Protein AF-A0AA39S2K9-F1 (afdb_monomer_lite)

Sequence (172 aa):
MADHLSSLCQSLFDDKPSSSLHLFHLLRSHDSIKLGLHHFYSLLKTSLRPIGDDDSSLLGFQSWTDQQIQSLLSIGYAIASASRSLTAEQAEPIIIAVVQQLLEFALCYLEKSKFHSDDFTMQNNILQLLEIVLVDGTDRVFEQLELCSVNSLVELLPVVSSDCGVICWMIV

Secondary structure (DSSP, 8-state):
-HHHHHHHHHHHHSSS---HHHHHHHHHH-HHHHHHHHHHHHHHHHHTSB-SSSS---BGGGGS-HHHHHHHHHHHHHHHHHHTT--TTTS-HHHHHHHHHHHHHHHHHHHH----SS--HHHHHHHHHHHHHHS-S---------PPPHHHHHHHS---------------

Organism: Acer saccharum (NCBI:txid4024)

Foldseek 3Di:
DLVLLLVLLCQLPPPDPLALVSVLVCVVPPVSNVVNLVVLLVLLVQQQDADDPDPPRDGNVNPADPLQVVLNLLSLQSLLQSNQPADPVSDDPSSVSSLVSLLVSLVCCVVPPDPPDPDCPSNVSSVVSVCSSPDHDDPDPDPRDPDDPSVSSSVRHDDDPPPVPPPDDDDD

pLDDT: mean 73.43, std 16.62, range [35.41, 92.5]

Radius of gyration: 16.18 Å; chains: 1; bounding box: 45×41×41 Å

Structure (mmCIF, N/CA/C/O backbone):
data_AF-A0AA39S2K9-F1
#
_entry.id   AF-A0AA39S2K9-F1
#
loop_
_atom_site.group_PDB
_atom_site.id
_atom_site.type_symbol
_atom_site.label_atom_id
_atom_site.label_alt_id
_atom_site.label_comp_id
_atom_site.label_asym_id
_atom_site.label_entity_id
_atom_site.label_seq_id
_atom_site.pdbx_PDB_ins_code
_atom_site.Cartn_x
_atom_site.Cartn_y
_atom_site.Cartn_z
_atom_site.occupancy
_atom_site.B_iso_or_equiv
_atom_site.auth_seq_id
_atom_site.auth_comp_id
_atom_site.auth_asym_id
_atom_site.auth_atom_id
_atom_site.pdbx_PDB_model_num
ATOM 1 N N . MET A 1 1 ? -9.435 -15.170 -3.910 1.00 49.38 1 MET A N 1
ATOM 2 C CA . MET A 1 1 ? -8.212 -14.350 -3.674 1.00 49.38 1 MET A CA 1
ATOM 3 C C . MET A 1 1 ? -8.403 -12.941 -4.222 1.00 49.38 1 MET A C 1
ATOM 5 O O . MET A 1 1 ? -8.273 -12.005 -3.449 1.00 49.38 1 MET A O 1
ATOM 9 N N . ALA A 1 2 ? -8.786 -12.784 -5.496 1.00 58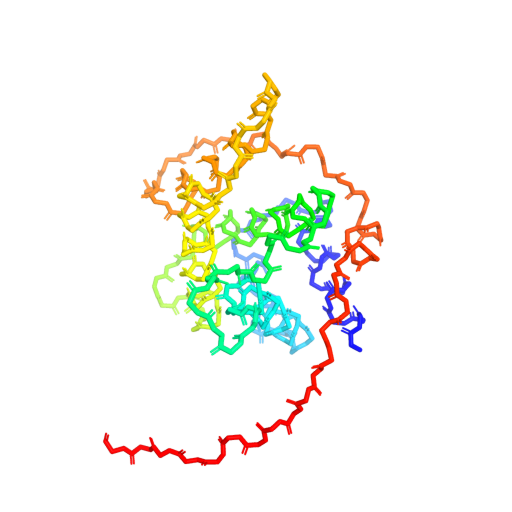.69 2 ALA A N 1
ATOM 10 C CA . ALA A 1 2 ? -9.171 -11.484 -6.062 1.00 58.69 2 ALA A CA 1
ATOM 11 C C . ALA A 1 2 ? -10.437 -10.892 -5.401 1.00 58.69 2 ALA A C 1
ATOM 13 O O . ALA A 1 2 ? -10.503 -9.691 -5.165 1.00 58.69 2 ALA A O 1
ATOM 14 N N . ASP A 1 3 ? -11.382 -11.743 -4.986 1.00 69.75 3 ASP A N 1
ATOM 15 C CA . ASP A 1 3 ? -12.706 -11.321 -4.493 1.00 69.75 3 ASP A CA 1
ATOM 16 C C . ASP A 1 3 ? -12.658 -10.452 -3.221 1.00 69.75 3 ASP A C 1
ATOM 18 O O . ASP A 1 3 ? -13.455 -9.531 -3.055 1.00 69.75 3 ASP A O 1
ATOM 22 N N . HIS A 1 4 ? -11.701 -10.702 -2.318 1.00 79.31 4 HIS A N 1
ATOM 23 C CA . HIS A 1 4 ? -11.547 -9.920 -1.083 1.00 79.31 4 HIS A CA 1
ATOM 24 C C . HIS A 1 4 ? -10.929 -8.544 -1.339 1.00 79.31 4 HIS A C 1
ATOM 26 O O . HIS A 1 4 ? -11.290 -7.569 -0.682 1.00 79.31 4 HIS A O 1
ATOM 32 N N . LEU A 1 5 ? -10.026 -8.453 -2.316 1.00 78.75 5 LEU A N 1
ATOM 33 C CA . LEU A 1 5 ? -9.411 -7.193 -2.713 1.00 78.75 5 LEU A CA 1
ATOM 34 C C . LEU A 1 5 ? -10.398 -6.328 -3.503 1.00 78.75 5 LEU A C 1
ATOM 36 O O . LEU A 1 5 ? -10.482 -5.128 -3.255 1.00 78.75 5 LEU A O 1
ATOM 40 N N . SER A 1 6 ? -11.220 -6.944 -4.358 1.00 79.69 6 SER A N 1
ATOM 41 C CA . SER A 1 6 ? -12.370 -6.291 -4.992 1.00 79.69 6 SER A CA 1
ATOM 42 C C . SER A 1 6 ? -13.369 -5.776 -3.962 1.00 79.69 6 SER A C 1
ATOM 44 O O . SER A 1 6 ? -13.794 -4.630 -4.058 1.00 79.69 6 SER A O 1
ATOM 46 N N . SER A 1 7 ? -13.691 -6.570 -2.933 1.00 79.44 7 SER A N 1
ATOM 47 C CA . SER A 1 7 ? -14.567 -6.127 -1.840 1.00 79.44 7 SER A CA 1
ATOM 48 C C . SER A 1 7 ? -13.985 -4.936 -1.072 1.00 79.44 7 SER A C 1
ATOM 50 O O . SER A 1 7 ? -14.737 -4.028 -0.719 1.00 79.44 7 SER A O 1
ATOM 52 N N . LEU A 1 8 ? -12.670 -4.922 -0.821 1.00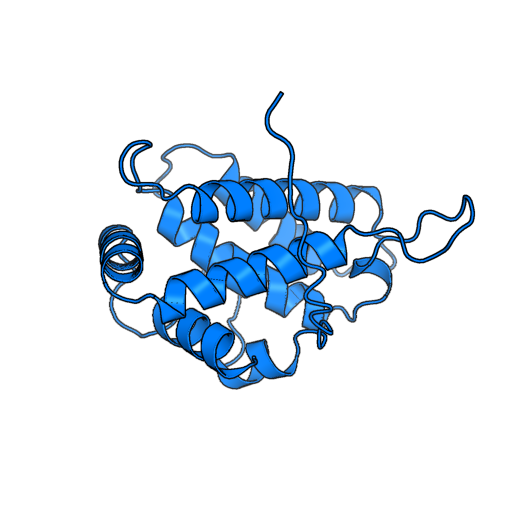 80.75 8 LEU A N 1
ATOM 53 C CA . LEU A 1 8 ? -11.990 -3.784 -0.202 1.00 80.75 8 LEU A CA 1
ATOM 54 C C . LEU A 1 8 ? -12.080 -2.545 -1.099 1.00 80.75 8 LEU A C 1
ATOM 56 O O . LEU A 1 8 ? -12.518 -1.496 -0.634 1.00 80.75 8 LEU A O 1
ATOM 60 N N . CYS A 1 9 ? -11.722 -2.663 -2.378 1.00 79.12 9 CYS A N 1
ATOM 61 C CA . CYS A 1 9 ? -11.741 -1.535 -3.306 1.00 79.12 9 CYS A CA 1
ATOM 62 C C . CYS A 1 9 ? -13.159 -0.976 -3.478 1.00 79.12 9 CYS A C 1
ATOM 64 O O . CYS A 1 9 ? -13.345 0.229 -3.348 1.00 79.12 9 CYS A O 1
ATOM 66 N N . GLN A 1 10 ? -14.172 -1.830 -3.655 1.00 80.31 10 GLN A N 1
ATOM 67 C CA . GLN A 1 10 ? -15.566 -1.382 -3.728 1.00 80.31 10 GLN A CA 1
ATOM 68 C C . GLN A 1 10 ? -15.954 -0.579 -2.485 1.00 80.31 10 GLN A C 1
ATOM 70 O O . GLN A 1 10 ? -16.576 0.467 -2.592 1.00 80.31 10 GLN A O 1
ATOM 75 N N . SER A 1 11 ? -15.532 -1.027 -1.303 1.00 77.00 11 SER A N 1
ATOM 76 C CA . SER A 1 11 ? -15.861 -0.328 -0.065 1.00 77.00 11 SER A CA 1
ATOM 77 C C . SER A 1 11 ? -15.124 0.997 0.151 1.00 77.00 11 SER A C 1
ATOM 79 O O . SER A 1 11 ? -15.629 1.866 0.860 1.00 77.00 11 SER A O 1
ATOM 81 N N . LEU A 1 12 ? -13.930 1.137 -0.431 1.00 75.19 12 LEU A N 1
ATOM 82 C CA . LEU A 1 12 ? -13.113 2.349 -0.361 1.00 75.19 12 LEU A CA 1
ATOM 83 C C . LEU A 1 12 ? -13.585 3.410 -1.361 1.00 75.19 12 LEU A C 1
ATOM 85 O O . LEU A 1 12 ? -13.459 4.599 -1.079 1.00 75.19 12 LEU A O 1
ATOM 89 N N . PHE A 1 13 ? -14.110 2.973 -2.509 1.00 74.88 13 PHE A N 1
ATOM 90 C CA . PHE A 1 13 ? -14.460 3.831 -3.642 1.00 74.88 13 PHE A CA 1
ATOM 91 C C . PHE A 1 13 ? -15.969 3.971 -3.890 1.00 74.88 13 PHE A C 1
ATOM 93 O O . PHE A 1 13 ? -16.352 4.692 -4.805 1.00 74.88 13 PHE A O 1
ATOM 100 N N . ASP A 1 14 ? -16.829 3.317 -3.104 1.00 71.19 14 ASP A N 1
ATOM 101 C CA . ASP A 1 14 ? -18.279 3.534 -3.167 1.00 71.19 14 ASP A CA 1
ATOM 102 C C . ASP A 1 14 ? -18.623 4.998 -2.829 1.00 71.19 14 ASP A C 1
ATOM 104 O O . ASP A 1 14 ? -18.151 5.529 -1.823 1.00 71.19 14 ASP A O 1
ATOM 108 N N . ASP A 1 15 ? -19.504 5.617 -3.628 1.00 52.88 15 ASP A N 1
ATOM 109 C CA . ASP A 1 15 ? -19.908 7.046 -3.644 1.00 52.88 15 ASP A CA 1
ATOM 110 C C . ASP A 1 15 ? -20.508 7.610 -2.333 1.00 52.88 15 ASP A C 1
ATOM 112 O O . ASP A 1 15 ? -21.023 8.733 -2.280 1.00 52.88 15 ASP A O 1
ATOM 116 N N . LYS A 1 16 ? -20.488 6.850 -1.238 1.00 56.22 16 LYS A N 1
ATOM 117 C CA . LYS A 1 16 ? -20.913 7.342 0.072 1.00 56.22 16 LYS A CA 1
ATOM 118 C C . LYS A 1 16 ? -19.739 8.110 0.680 1.00 56.22 16 LYS A C 1
ATOM 120 O O . LYS A 1 16 ? -18.651 7.544 0.731 1.00 56.22 16 LYS A O 1
ATOM 125 N N . PRO A 1 17 ? -19.923 9.361 1.157 1.00 48.94 17 PRO A N 1
ATOM 126 C CA . PRO A 1 17 ? -18.816 10.201 1.607 1.00 48.94 17 PRO A CA 1
ATOM 127 C C . PRO A 1 17 ? -17.951 9.408 2.579 1.00 48.94 17 PRO A C 1
ATOM 129 O O . PRO A 1 17 ? -18.444 8.974 3.626 1.00 48.94 17 PRO A O 1
ATOM 132 N N . SER A 1 18 ? -16.702 9.173 2.170 1.00 50.84 18 SER A N 1
ATOM 133 C CA . SER A 1 18 ? -15.700 8.339 2.830 1.00 50.84 18 SER A CA 1
ATOM 134 C C . SER A 1 18 ? -15.312 8.964 4.168 1.00 50.84 18 SER A C 1
ATOM 136 O O . SER A 1 18 ? -14.236 9.523 4.349 1.00 50.84 18 SER A O 1
ATOM 138 N N . SER A 1 19 ? -16.235 8.936 5.122 1.00 56.22 19 SER A N 1
ATOM 139 C CA . SER A 1 19 ? -15.972 9.318 6.495 1.00 56.22 19 SER A CA 1
ATOM 140 C C . SER A 1 19 ? -15.097 8.227 7.101 1.00 56.22 19 SER A C 1
ATOM 142 O O . SER A 1 19 ? -15.381 7.043 6.942 1.00 56.22 19 SER A O 1
ATOM 144 N N . SER A 1 20 ? -14.045 8.602 7.816 1.00 57.97 20 SER A N 1
ATOM 145 C CA . SER A 1 20 ? -13.187 7.690 8.590 1.00 57.97 20 SER A CA 1
ATOM 146 C C . SER A 1 20 ? -13.973 6.756 9.522 1.00 57.97 20 SER A C 1
ATOM 148 O O . SER A 1 20 ? -13.595 5.600 9.720 1.00 57.97 20 SER A O 1
ATOM 150 N N . LEU A 1 21 ? -15.139 7.203 10.004 1.00 60.53 21 LEU A N 1
ATOM 151 C CA . LEU A 1 21 ? -16.106 6.373 10.730 1.00 60.53 21 LEU A CA 1
ATOM 152 C C . LEU A 1 21 ? -16.606 5.174 9.910 1.00 60.53 21 LEU A C 1
ATOM 154 O O . LEU A 1 21 ? -16.846 4.106 10.470 1.00 60.53 21 LEU A O 1
ATOM 158 N N . HIS A 1 22 ? -16.742 5.317 8.591 1.00 68.00 22 HIS A N 1
ATOM 159 C CA . HIS A 1 22 ? -17.167 4.247 7.692 1.00 68.00 22 HIS A CA 1
ATOM 160 C C . HIS A 1 22 ? -16.132 3.123 7.636 1.00 68.00 22 HIS A C 1
ATOM 162 O O . HIS A 1 22 ? -16.508 1.967 7.797 1.00 68.00 22 HIS A O 1
ATOM 168 N N . LEU A 1 23 ? -14.838 3.447 7.504 1.00 69.25 23 LEU A N 1
ATOM 169 C CA . LEU A 1 23 ? -13.761 2.449 7.502 1.00 69.25 23 LEU A CA 1
ATOM 170 C C . LEU A 1 23 ? -13.670 1.723 8.854 1.00 69.25 23 LEU A C 1
ATOM 172 O O . LEU A 1 23 ? -13.591 0.496 8.887 1.00 69.25 23 LEU A O 1
ATOM 176 N N . PHE A 1 24 ? -13.770 2.451 9.970 1.00 70.44 24 PHE A N 1
ATOM 177 C CA . PHE A 1 24 ? -13.809 1.853 11.309 1.00 70.44 24 PHE A CA 1
ATOM 178 C C . PHE A 1 24 ? -14.978 0.873 11.490 1.00 70.44 24 PHE A C 1
ATOM 180 O O . PHE A 1 24 ? -14.796 -0.252 11.964 1.00 70.44 24 PHE A O 1
ATOM 187 N N . HIS A 1 25 ? -16.186 1.280 11.091 1.00 71.19 25 HIS A N 1
ATOM 188 C CA . HIS A 1 25 ? -17.362 0.415 11.155 1.00 71.19 25 HIS A CA 1
ATOM 189 C C . HIS A 1 25 ? -17.251 -0.779 10.208 1.00 71.19 25 HIS A C 1
ATOM 191 O O . HIS A 1 25 ? -17.659 -1.883 10.580 1.00 71.19 25 HIS A O 1
ATOM 197 N N . LEU A 1 26 ? -16.675 -0.583 9.020 1.00 72.75 26 LEU A N 1
ATOM 198 C CA . LEU A 1 26 ? -16.454 -1.656 8.062 1.00 72.75 26 LEU A CA 1
ATOM 199 C C . LEU A 1 26 ? -15.539 -2.726 8.632 1.00 72.75 26 LEU A C 1
ATOM 201 O O . LEU A 1 26 ? -15.885 -3.903 8.566 1.00 72.75 26 LEU A O 1
ATOM 205 N N . LEU A 1 27 ? -14.421 -2.314 9.228 1.00 71.75 27 LEU A N 1
ATOM 206 C CA . LEU A 1 27 ? -13.454 -3.237 9.798 1.00 71.75 27 LEU A CA 1
ATOM 207 C C . LEU A 1 27 ? -14.055 -4.019 10.956 1.00 71.75 27 LEU A C 1
ATOM 209 O O . LEU A 1 27 ? -13.941 -5.236 10.978 1.00 71.75 27 LEU A O 1
ATOM 213 N N . ARG A 1 28 ? -14.820 -3.383 11.846 1.00 71.75 28 ARG A N 1
ATOM 214 C CA . ARG A 1 28 ? -15.493 -4.126 12.925 1.00 71.75 28 ARG A CA 1
ATOM 215 C C . ARG A 1 28 ? -16.574 -5.096 12.445 1.00 71.75 28 ARG A C 1
ATOM 217 O O . ARG A 1 28 ? -16.888 -6.021 13.186 1.00 71.75 28 ARG A O 1
ATOM 224 N N . SER A 1 29 ? -17.159 -4.875 11.267 1.00 75.44 29 SER A N 1
ATOM 225 C CA . SER A 1 29 ? -18.377 -5.583 10.839 1.00 75.44 29 SER A CA 1
ATOM 226 C C . SER A 1 29 ? -18.165 -6.577 9.695 1.00 75.44 29 SER A C 1
ATOM 228 O O . SER A 1 29 ? -19.005 -7.453 9.509 1.00 75.44 29 SER A O 1
ATOM 230 N N . HIS A 1 30 ? -17.081 -6.458 8.921 1.00 77.12 30 HIS A N 1
ATOM 231 C CA . HIS A 1 30 ? -16.874 -7.242 7.701 1.00 77.12 30 HIS A CA 1
ATOM 232 C C . HIS A 1 30 ? -15.481 -7.883 7.668 1.00 77.12 30 HIS A C 1
ATOM 234 O O . HIS A 1 30 ? -14.487 -7.249 7.307 1.00 77.12 30 HIS A O 1
ATOM 240 N N . ASP A 1 31 ? -15.420 -9.184 7.953 1.00 80.44 31 ASP A N 1
ATOM 241 C CA . ASP A 1 31 ? -14.175 -9.963 7.897 1.00 80.44 31 ASP A CA 1
ATOM 242 C C . ASP A 1 31 ? -13.547 -9.978 6.493 1.00 80.44 31 ASP A C 1
ATOM 244 O O . ASP A 1 31 ? -12.325 -10.020 6.354 1.00 80.44 31 ASP A O 1
ATOM 248 N N . SER A 1 32 ? -14.359 -9.865 5.434 1.00 80.94 32 SER A N 1
ATOM 249 C CA . SER A 1 32 ? -13.883 -9.784 4.045 1.00 80.94 32 SER A CA 1
ATOM 250 C C . SER A 1 32 ? -12.991 -8.569 3.789 1.00 80.94 32 SER A C 1
ATOM 252 O O . SER A 1 32 ? -12.042 -8.657 3.012 1.00 80.94 32 SER A O 1
ATOM 254 N N . ILE A 1 33 ? -13.262 -7.453 4.465 1.00 82.62 33 ILE A N 1
ATOM 255 C CA . ILE A 1 33 ? -12.508 -6.203 4.341 1.00 82.62 33 ILE A CA 1
ATOM 256 C C . ILE A 1 33 ? -11.174 -6.331 5.069 1.00 82.62 33 ILE A C 1
ATOM 258 O O . ILE A 1 33 ? -10.143 -5.931 4.529 1.00 82.62 33 ILE A O 1
ATOM 262 N N . LYS A 1 34 ? -11.165 -6.968 6.249 1.00 85.69 34 LYS A N 1
ATOM 263 C CA . LYS A 1 34 ? -9.916 -7.306 6.949 1.00 85.69 34 LYS A CA 1
ATOM 264 C C . LYS A 1 34 ? -9.039 -8.215 6.100 1.00 85.69 34 LYS A C 1
ATOM 266 O O . LYS A 1 34 ? -7.849 -7.952 5.955 1.00 85.69 34 LYS A O 1
ATOM 271 N N . LEU A 1 35 ? -9.623 -9.252 5.500 1.00 86.25 35 LEU A N 1
ATOM 272 C CA . LEU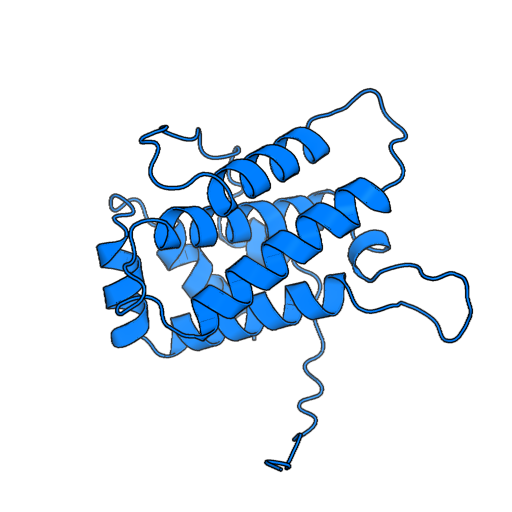 A 1 35 ? -8.910 -10.141 4.580 1.00 86.25 35 LEU A CA 1
ATOM 273 C C . LEU A 1 35 ? -8.374 -9.375 3.364 1.00 86.25 35 LEU A C 1
ATOM 275 O O . LEU A 1 35 ? -7.223 -9.576 2.981 1.00 86.25 35 LEU A O 1
ATOM 279 N N . GLY A 1 36 ? -9.154 -8.445 2.807 1.00 87.12 36 GLY A N 1
ATOM 280 C CA . GLY A 1 36 ? -8.698 -7.532 1.757 1.00 87.12 36 GLY A CA 1
ATOM 281 C C . GLY A 1 36 ? -7.483 -6.700 2.182 1.00 87.12 36 GLY A C 1
ATOM 282 O O . GLY A 1 36 ? -6.503 -6.635 1.440 1.00 87.12 36 GLY A O 1
ATOM 283 N N . LEU A 1 37 ? -7.492 -6.131 3.394 1.00 88.19 37 LEU A N 1
ATOM 284 C CA . LEU A 1 37 ? -6.343 -5.400 3.944 1.00 88.19 37 LEU A CA 1
ATOM 285 C C . LEU A 1 37 ? -5.124 -6.303 4.159 1.00 88.19 37 LEU A C 1
ATOM 287 O O . LEU A 1 37 ? -4.009 -5.894 3.856 1.00 88.19 37 LEU A O 1
ATOM 291 N N . HIS A 1 38 ? -5.309 -7.537 4.634 1.00 90.19 38 HIS A N 1
ATOM 292 C CA . HIS A 1 38 ? -4.217 -8.507 4.769 1.00 90.19 38 HIS A CA 1
ATOM 293 C C . HIS A 1 38 ? -3.607 -8.895 3.416 1.00 90.19 38 HIS A C 1
ATOM 295 O O . HIS A 1 38 ? -2.385 -9.050 3.308 1.00 90.19 38 HIS A O 1
ATOM 301 N N . HIS A 1 39 ? -4.431 -9.020 2.376 1.00 89.00 39 HIS A N 1
ATOM 302 C CA . HIS A 1 39 ? -3.952 -9.240 1.014 1.00 89.00 39 HIS A CA 1
ATOM 303 C C . HIS A 1 39 ? -3.177 -8.031 0.492 1.00 89.00 39 HIS A C 1
ATOM 305 O O . HIS A 1 39 ? -2.072 -8.199 -0.022 1.00 89.00 39 HIS A O 1
ATOM 311 N N . PHE A 1 40 ? -3.703 -6.822 0.686 1.00 91.31 40 PHE A N 1
ATOM 312 C CA . PHE A 1 40 ? -3.019 -5.590 0.300 1.00 91.31 40 PHE A CA 1
ATOM 313 C C . PHE A 1 40 ? -1.683 -5.411 1.037 1.00 91.31 40 PHE A C 1
ATOM 315 O O . PHE A 1 40 ? -0.658 -5.143 0.415 1.00 91.31 40 PHE A O 1
ATOM 322 N N . TYR A 1 41 ? -1.661 -5.664 2.347 1.00 92.00 41 TYR A N 1
ATOM 323 C CA . TYR A 1 41 ? -0.442 -5.673 3.154 1.00 92.00 41 TYR A CA 1
ATOM 324 C C . TYR A 1 41 ? 0.592 -6.666 2.609 1.00 92.00 41 TYR A C 1
ATOM 326 O O . TYR A 1 41 ? 1.764 -6.336 2.451 1.00 92.00 41 TYR A O 1
ATOM 334 N N . SER A 1 42 ? 0.157 -7.880 2.264 1.00 91.19 42 SER A N 1
ATOM 335 C CA . SER A 1 42 ? 1.041 -8.902 1.690 1.00 91.19 42 SER A CA 1
ATOM 336 C C . SER A 1 42 ? 1.602 -8.477 0.330 1.00 91.19 42 SER A C 1
ATOM 338 O O . SER A 1 42 ? 2.761 -8.758 0.030 1.00 91.19 42 SER A O 1
ATOM 340 N N . LEU A 1 43 ? 0.812 -7.766 -0.477 1.00 90.75 43 LEU A N 1
ATOM 341 C CA . LEU A 1 43 ? 1.244 -7.218 -1.761 1.00 90.75 43 LEU A CA 1
ATOM 342 C C . LEU A 1 43 ? 2.307 -6.122 -1.580 1.00 90.75 43 LEU A C 1
ATOM 344 O O . LEU A 1 43 ? 3.312 -6.141 -2.289 1.00 90.75 43 LEU A O 1
ATOM 348 N N . LEU A 1 44 ? 2.152 -5.248 -0.581 1.00 91.38 44 LEU A N 1
ATOM 349 C CA . LEU A 1 44 ? 3.180 -4.273 -0.194 1.00 91.38 44 LEU A CA 1
ATOM 350 C C . LEU A 1 44 ? 4.467 -4.938 0.315 1.00 91.38 44 LEU A C 1
ATOM 352 O O . LEU A 1 44 ? 5.566 -4.513 -0.022 1.00 91.38 44 LEU A O 1
ATOM 356 N N . LYS A 1 45 ? 4.369 -6.023 1.089 1.00 91.94 45 LYS A N 1
ATOM 357 C CA . LYS A 1 45 ? 5.570 -6.766 1.505 1.00 91.94 45 LYS A CA 1
ATOM 358 C C . LYS A 1 45 ? 6.290 -7.398 0.321 1.00 91.94 45 LYS A C 1
ATOM 360 O O . LYS A 1 45 ? 7.515 -7.383 0.265 1.00 91.94 45 LYS A O 1
ATOM 365 N N . THR A 1 46 ? 5.538 -7.960 -0.621 1.00 89.44 46 THR A N 1
ATOM 366 C CA . THR A 1 46 ? 6.107 -8.536 -1.844 1.00 89.44 46 THR A CA 1
ATOM 367 C C . THR A 1 46 ? 6.767 -7.464 -2.705 1.00 89.44 46 THR A C 1
ATOM 369 O O . THR A 1 46 ? 7.818 -7.729 -3.281 1.00 89.44 46 THR A O 1
ATOM 372 N N . SER A 1 47 ? 6.209 -6.252 -2.757 1.00 88.25 47 SER A N 1
ATOM 373 C CA . SER A 1 47 ? 6.791 -5.145 -3.521 1.00 88.25 47 SER A CA 1
ATOM 374 C C . SER A 1 47 ? 8.160 -4.711 -2.976 1.00 88.25 47 SER A C 1
ATOM 376 O O . SER A 1 47 ? 9.018 -4.293 -3.749 1.00 88.25 47 SER A O 1
ATOM 378 N N . LEU A 1 48 ? 8.412 -4.886 -1.678 1.00 88.75 48 LEU A N 1
ATOM 379 C CA . LEU A 1 48 ? 9.696 -4.586 -1.033 1.00 88.75 48 LEU A CA 1
ATOM 380 C C . LEU A 1 48 ? 10.600 -5.802 -0.829 1.00 88.75 48 LEU A C 1
ATOM 382 O O . LEU A 1 48 ? 11.703 -5.678 -0.300 1.00 88.75 48 LEU A O 1
ATOM 386 N N . ARG A 1 49 ? 10.171 -6.992 -1.248 1.00 88.69 49 ARG A N 1
ATOM 387 C CA . ARG A 1 49 ? 11.014 -8.180 -1.151 1.00 88.69 49 ARG A CA 1
ATOM 388 C C . ARG A 1 49 ? 12.107 -8.126 -2.228 1.00 88.69 49 ARG A C 1
ATOM 390 O O . ARG A 1 49 ? 11.777 -7.858 -3.383 1.00 88.69 49 ARG A O 1
ATOM 397 N N . PRO A 1 50 ? 13.376 -8.416 -1.899 1.00 83.94 50 PRO A N 1
ATOM 398 C CA . PRO A 1 50 ? 14.424 -8.552 -2.904 1.00 83.94 50 PRO A CA 1
ATOM 399 C C . PRO A 1 50 ? 14.102 -9.669 -3.908 1.00 83.94 50 PRO A C 1
ATOM 401 O O . PRO A 1 50 ? 13.653 -10.752 -3.520 1.00 83.94 50 PRO A O 1
ATOM 404 N N . ILE A 1 51 ? 14.338 -9.405 -5.191 1.00 76.00 51 ILE A N 1
ATOM 405 C CA . ILE A 1 51 ? 14.261 -10.374 -6.284 1.00 76.00 51 ILE A CA 1
ATOM 406 C C . ILE A 1 51 ? 15.694 -10.801 -6.623 1.00 76.00 51 ILE A C 1
ATOM 408 O O . ILE A 1 51 ? 16.405 -10.094 -7.333 1.00 76.00 51 ILE A O 1
ATOM 412 N N . GLY A 1 52 ? 16.102 -11.971 -6.132 1.00 68.25 52 GLY A N 1
ATOM 413 C CA . GLY A 1 52 ? 17.416 -12.562 -6.400 1.00 68.25 52 GLY A CA 1
ATOM 414 C C . GLY A 1 52 ? 18.167 -12.951 -5.127 1.00 68.25 52 GLY A C 1
ATOM 415 O O . GLY A 1 52 ? 17.837 -12.485 -4.041 1.00 68.25 52 GLY A O 1
ATOM 416 N N . ASP A 1 53 ? 19.155 -13.831 -5.286 1.00 63.69 53 ASP A N 1
ATOM 417 C CA . ASP A 1 53 ? 20.013 -14.354 -4.206 1.00 63.69 53 ASP A CA 1
ATOM 418 C C . ASP A 1 53 ? 21.341 -13.574 -4.077 1.00 63.69 53 ASP A C 1
ATOM 420 O O . ASP A 1 53 ? 22.164 -13.888 -3.224 1.00 63.69 53 ASP A O 1
ATOM 424 N N . ASP A 1 54 ? 21.563 -12.574 -4.939 1.00 57.28 54 ASP A N 1
ATOM 425 C CA . ASP A 1 54 ? 22.845 -11.880 -5.102 1.00 57.28 54 ASP A CA 1
ATOM 426 C C . ASP A 1 54 ? 22.697 -10.352 -4.961 1.00 57.28 54 ASP A C 1
ATOM 428 O O . ASP A 1 54 ? 21.610 -9.802 -5.161 1.00 57.28 54 ASP A O 1
ATOM 432 N N . ASP A 1 55 ? 23.802 -9.668 -4.644 1.00 55.41 55 ASP A N 1
ATOM 433 C CA . ASP A 1 55 ? 23.925 -8.261 -4.187 1.00 55.41 55 ASP A CA 1
ATOM 434 C C . ASP A 1 55 ? 23.284 -7.176 -5.093 1.00 55.41 55 ASP A C 1
ATOM 436 O O . ASP A 1 55 ? 23.207 -5.994 -4.730 1.00 55.41 55 ASP A O 1
ATOM 440 N N . SER A 1 56 ? 22.769 -7.540 -6.272 1.00 60.78 56 SER A N 1
ATOM 441 C CA . SER A 1 56 ? 21.900 -6.674 -7.072 1.00 60.78 56 SER A CA 1
ATOM 442 C C . SER A 1 56 ? 20.489 -6.650 -6.473 1.00 60.78 56 SER A C 1
ATOM 444 O O . SER A 1 56 ? 19.576 -7.309 -6.965 1.00 60.78 56 SER A O 1
ATOM 446 N N . SER A 1 57 ? 20.342 -5.878 -5.396 1.00 71.25 57 SER A N 1
ATOM 447 C CA . SER A 1 57 ? 19.134 -5.647 -4.584 1.00 71.25 57 SER A CA 1
ATOM 448 C C . SER A 1 57 ? 17.963 -4.995 -5.343 1.00 71.25 57 SER A C 1
ATOM 450 O O . SER A 1 57 ? 17.467 -3.931 -4.969 1.00 71.25 57 SER A O 1
ATOM 452 N N . LEU A 1 58 ? 17.507 -5.624 -6.428 1.00 78.94 58 LEU A N 1
ATOM 453 C CA . LEU A 1 58 ? 16.267 -5.249 -7.092 1.00 78.94 58 LEU A CA 1
ATOM 454 C C . LEU A 1 58 ? 15.095 -5.608 -6.183 1.00 78.94 58 LEU A C 1
ATOM 456 O O . LEU A 1 58 ? 14.939 -6.757 -5.777 1.00 78.94 58 LEU A O 1
ATOM 460 N N . LEU A 1 59 ? 14.273 -4.623 -5.854 1.00 86.69 59 LEU A N 1
ATOM 461 C CA . LEU A 1 59 ? 13.065 -4.812 -5.062 1.00 86.69 59 LEU A CA 1
ATOM 462 C C . LEU A 1 59 ? 11.914 -5.275 -5.955 1.00 86.69 59 LEU A C 1
ATOM 464 O O . LEU A 1 59 ? 11.865 -4.948 -7.143 1.00 86.69 59 LEU A O 1
ATOM 468 N N . GLY A 1 60 ? 10.963 -5.997 -5.363 1.00 86.50 60 GLY A N 1
ATOM 469 C CA . GLY A 1 60 ? 9.752 -6.510 -6.004 1.00 86.50 60 GLY A CA 1
ATOM 470 C C . GLY A 1 60 ? 9.118 -5.536 -6.993 1.00 86.50 60 GLY A C 1
ATOM 471 O O . GLY A 1 60 ? 8.893 -5.868 -8.157 1.00 86.50 60 GLY A O 1
ATOM 472 N N . PHE A 1 61 ? 8.903 -4.303 -6.546 1.00 87.50 61 PHE A N 1
ATOM 473 C CA . PHE A 1 61 ? 8.236 -3.257 -7.313 1.00 87.50 61 PHE A CA 1
ATOM 474 C C . PHE A 1 61 ? 9.008 -2.803 -8.549 1.00 87.50 61 PHE A C 1
ATOM 476 O O . PHE A 1 61 ? 8.399 -2.308 -9.488 1.00 87.50 61 PHE A O 1
ATOM 483 N N . GLN A 1 62 ? 10.330 -2.980 -8.589 1.00 87.50 62 GLN A N 1
ATOM 484 C CA . GLN A 1 62 ? 11.133 -2.604 -9.755 1.00 87.50 62 GLN A CA 1
ATOM 485 C C . GLN A 1 62 ? 10.895 -3.545 -10.945 1.00 87.50 62 GLN A C 1
ATOM 487 O O . GLN A 1 62 ? 11.298 -3.230 -12.061 1.00 87.50 62 GLN A O 1
ATOM 492 N N . SER A 1 63 ? 10.238 -4.688 -10.715 1.00 86.31 63 SER A N 1
ATOM 493 C CA . SER A 1 63 ? 9.758 -5.584 -11.773 1.00 86.31 63 SER A CA 1
ATOM 494 C C . SER A 1 63 ? 8.326 -5.282 -12.233 1.00 86.31 63 SER A C 1
ATOM 496 O O . SER A 1 63 ? 7.837 -5.930 -13.157 1.00 86.31 63 SER A O 1
ATOM 498 N N . TRP A 1 64 ? 7.634 -4.340 -11.584 1.00 88.44 64 TRP A N 1
ATOM 499 C CA . TRP A 1 64 ? 6.235 -4.023 -11.868 1.00 88.44 64 TRP A CA 1
ATOM 500 C C . TRP A 1 64 ? 6.124 -2.931 -12.928 1.00 88.44 64 TRP A C 1
ATOM 502 O O . TRP A 1 64 ? 7.023 -2.107 -13.085 1.00 88.44 64 TRP A O 1
ATOM 512 N N . THR A 1 65 ? 5.003 -2.909 -13.649 1.00 86.75 65 THR A N 1
ATOM 513 C CA . THR A 1 65 ? 4.712 -1.805 -14.576 1.00 86.75 65 THR A CA 1
ATOM 514 C C . THR A 1 65 ? 4.175 -0.592 -13.820 1.00 86.75 65 THR A C 1
ATOM 516 O O . THR A 1 65 ? 3.543 -0.747 -12.769 1.00 86.75 65 THR A O 1
ATOM 519 N N . ASP A 1 66 ? 4.363 0.608 -14.374 1.00 85.38 66 ASP A N 1
ATOM 520 C CA . ASP A 1 66 ? 3.897 1.865 -13.768 1.00 85.38 66 ASP A CA 1
ATOM 521 C C . ASP A 1 66 ? 2.409 1.814 -13.405 1.00 85.38 66 ASP A C 1
ATOM 523 O O . ASP A 1 66 ? 2.011 2.265 -12.337 1.00 85.38 66 ASP A O 1
ATOM 527 N N . GLN A 1 67 ? 1.595 1.161 -14.235 1.00 84.69 67 GLN A N 1
ATOM 528 C CA . GLN A 1 67 ? 0.164 0.986 -14.009 1.00 84.69 67 GLN A CA 1
ATOM 529 C C . GLN A 1 67 ? -0.154 0.094 -12.791 1.00 84.69 67 GLN A C 1
ATOM 531 O O . GLN A 1 67 ? -1.128 0.344 -12.074 1.00 84.69 67 GLN A O 1
ATOM 536 N N . GLN A 1 68 ? 0.667 -0.924 -12.506 1.00 87.62 68 GLN A N 1
ATOM 537 C CA . GLN A 1 68 ? 0.505 -1.752 -11.300 1.00 87.62 68 GLN A CA 1
ATOM 538 C C . GLN A 1 68 ? 0.873 -0.960 -10.050 1.00 87.62 68 GLN A C 1
ATOM 540 O O . GLN A 1 68 ? 0.187 -1.046 -9.031 1.00 87.62 68 GLN A O 1
ATOM 545 N N . ILE A 1 69 ? 1.941 -0.165 -10.137 1.00 88.44 69 ILE A N 1
ATOM 546 C CA . ILE A 1 69 ? 2.376 0.676 -9.026 1.00 88.44 69 ILE A CA 1
ATOM 547 C C . ILE A 1 69 ? 1.354 1.793 -8.790 1.00 88.44 69 ILE A C 1
ATOM 549 O O . ILE A 1 69 ? 0.989 2.052 -7.649 1.00 88.44 69 ILE A O 1
ATOM 553 N N . GLN A 1 70 ? 0.812 2.397 -9.845 1.00 86.25 70 GLN A N 1
ATOM 554 C CA . GLN A 1 70 ? -0.245 3.399 -9.738 1.00 86.25 70 GLN A CA 1
ATOM 555 C C . GLN A 1 70 ? -1.493 2.803 -9.081 1.00 86.25 70 GLN A C 1
ATOM 557 O O . GLN A 1 70 ? -2.053 3.416 -8.178 1.00 86.25 70 GLN A O 1
ATOM 562 N N . SER A 1 71 ? -1.875 1.576 -9.447 1.00 85.88 71 SER A N 1
ATOM 563 C CA . SER A 1 71 ? -3.012 0.885 -8.826 1.00 85.88 71 SER A CA 1
ATOM 564 C C . SER A 1 71 ? -2.787 0.624 -7.333 1.00 85.88 71 SER A C 1
ATOM 566 O O . SER A 1 71 ? -3.676 0.864 -6.512 1.00 85.88 71 SER A O 1
ATOM 568 N N . LEU A 1 72 ? -1.576 0.189 -6.964 1.00 89.75 72 LEU A N 1
ATOM 569 C CA . LEU A 1 72 ? -1.160 0.047 -5.568 1.00 89.75 72 LEU A CA 1
ATOM 570 C C . LEU A 1 72 ? -1.274 1.386 -4.818 1.00 89.75 72 LEU A C 1
ATOM 572 O O . LEU A 1 72 ? -1.827 1.423 -3.717 1.00 89.75 72 LEU A O 1
ATOM 576 N N . LEU A 1 73 ? -0.778 2.475 -5.412 1.00 88.69 73 LEU A N 1
ATOM 577 C CA . LEU A 1 73 ? -0.812 3.810 -4.813 1.00 88.69 73 LEU A CA 1
ATOM 578 C C . LEU A 1 73 ? -2.240 4.334 -4.653 1.00 88.69 73 LEU A C 1
ATOM 580 O O . LEU A 1 73 ? -2.546 4.886 -3.602 1.00 88.69 73 LEU A O 1
ATOM 584 N N . SER A 1 74 ? -3.133 4.118 -5.622 1.00 85.38 74 SER A N 1
ATOM 585 C CA . SER A 1 74 ? -4.543 4.524 -5.523 1.00 85.38 74 SER A CA 1
ATOM 586 C C . SER A 1 74 ? -5.254 3.859 -4.342 1.00 85.38 74 SER A C 1
ATOM 588 O O . SER A 1 74 ? -5.957 4.524 -3.579 1.00 85.38 74 SER A O 1
ATOM 590 N N . ILE A 1 75 ? -5.040 2.555 -4.144 1.00 86.88 75 ILE A N 1
ATOM 591 C CA . ILE A 1 75 ? -5.603 1.828 -2.996 1.00 86.88 75 ILE A CA 1
ATOM 592 C C . ILE A 1 75 ? -4.950 2.308 -1.695 1.00 86.88 75 ILE A C 1
ATOM 594 O O . ILE A 1 75 ? -5.644 2.577 -0.713 1.00 86.88 75 ILE A O 1
ATOM 598 N N . GLY A 1 76 ? -3.623 2.464 -1.693 1.00 88.75 76 GLY A N 1
ATOM 599 C CA . GLY A 1 76 ? -2.870 2.939 -0.535 1.00 88.75 76 GLY A CA 1
ATOM 600 C C . GLY A 1 76 ? -3.305 4.328 -0.079 1.00 88.75 76 GLY A C 1
ATOM 601 O O . GLY A 1 76 ? -3.508 4.550 1.112 1.00 88.75 76 GLY A O 1
ATOM 602 N N . TYR A 1 77 ? -3.539 5.229 -1.027 1.00 85.56 77 TYR A N 1
ATOM 603 C CA . TYR A 1 77 ? -4.064 6.565 -0.794 1.00 85.56 77 TYR A CA 1
ATOM 604 C C . TYR A 1 77 ? -5.448 6.523 -0.143 1.00 85.56 77 TYR A C 1
ATOM 606 O O . TYR A 1 77 ? -5.676 7.197 0.861 1.00 85.56 77 TYR A O 1
ATOM 614 N N . ALA A 1 78 ? -6.368 5.712 -0.674 1.00 84.25 78 ALA A N 1
ATOM 615 C CA . ALA A 1 78 ? -7.716 5.599 -0.125 1.00 84.25 78 ALA A CA 1
ATOM 616 C C . ALA A 1 78 ? -7.694 5.076 1.321 1.00 84.25 78 ALA A C 1
ATOM 618 O O . ALA A 1 78 ? -8.366 5.634 2.191 1.00 84.25 78 ALA A O 1
ATOM 619 N N . ILE A 1 79 ? -6.864 4.065 1.600 1.00 85.69 79 ILE A N 1
ATOM 620 C CA . ILE A 1 79 ? -6.680 3.520 2.952 1.00 85.69 79 ILE A CA 1
ATOM 621 C C . ILE A 1 79 ? -6.050 4.564 3.879 1.00 85.69 79 ILE A C 1
ATOM 623 O O . ILE A 1 79 ? -6.588 4.816 4.956 1.00 85.69 79 ILE A O 1
ATOM 627 N N . ALA A 1 80 ? -4.943 5.191 3.469 1.00 86.19 80 ALA A N 1
ATOM 628 C CA . ALA A 1 80 ? -4.241 6.191 4.269 1.00 86.19 80 ALA A CA 1
ATOM 629 C C . ALA A 1 80 ? -5.162 7.378 4.593 1.00 86.19 80 ALA A C 1
ATOM 631 O O . ALA A 1 80 ? -5.292 7.769 5.754 1.00 86.19 80 ALA A O 1
ATOM 632 N N . SER A 1 81 ? -5.890 7.874 3.591 1.00 80.81 81 SER A N 1
ATOM 633 C CA . SER A 1 81 ? -6.859 8.958 3.743 1.00 80.81 81 SER A CA 1
ATOM 634 C C . SER A 1 81 ? -7.987 8.596 4.711 1.00 80.81 81 SER A C 1
ATOM 636 O O . SER A 1 81 ? -8.248 9.339 5.658 1.00 80.81 81 SER A O 1
ATOM 638 N N . ALA A 1 82 ? -8.601 7.421 4.545 1.00 79.81 82 ALA A N 1
ATOM 639 C CA . ALA A 1 82 ? -9.672 6.958 5.424 1.00 79.81 82 ALA A CA 1
ATOM 640 C C . ALA A 1 82 ? -9.187 6.665 6.856 1.00 79.81 82 ALA A C 1
ATOM 642 O O . ALA A 1 82 ? -9.944 6.841 7.813 1.00 79.81 82 ALA A O 1
ATOM 643 N N . SER A 1 83 ? -7.928 6.249 7.019 1.00 81.81 83 SER A N 1
ATOM 644 C CA . SER A 1 83 ? -7.330 5.981 8.331 1.00 81.81 83 SER A CA 1
ATOM 645 C C . SER A 1 83 ? -6.960 7.244 9.111 1.00 81.81 83 SER A C 1
ATOM 647 O O . SER A 1 83 ? -6.867 7.193 10.334 1.00 81.81 83 SER A O 1
ATOM 649 N N . ARG A 1 84 ? -6.796 8.388 8.433 1.00 76.44 84 ARG A N 1
ATOM 650 C CA . ARG A 1 84 ? -6.234 9.615 9.020 1.00 76.44 84 ARG A CA 1
ATOM 651 C C . ARG A 1 84 ? -7.050 10.191 10.175 1.00 76.44 84 ARG A C 1
ATOM 653 O O . ARG A 1 84 ? -6.486 10.805 11.068 1.00 76.44 84 ARG A O 1
ATOM 660 N N . SER A 1 85 ? -8.374 10.028 10.162 1.00 73.19 85 SER A N 1
ATOM 661 C CA . SER A 1 85 ? -9.234 10.497 11.264 1.00 73.19 85 SER A CA 1
ATOM 662 C C . SER A 1 85 ? -9.605 9.403 12.269 1.00 73.19 85 SER A C 1
ATOM 664 O O . SER A 1 85 ? -10.483 9.618 13.104 1.00 73.19 85 SER A O 1
ATOM 666 N N . LEU A 1 86 ? -8.935 8.246 12.223 1.00 75.31 86 LEU A N 1
ATOM 667 C CA . LEU A 1 86 ? -9.037 7.244 13.280 1.00 75.31 86 LEU A CA 1
ATOM 668 C C . LEU A 1 86 ? -8.186 7.660 14.476 1.00 75.31 86 LEU A C 1
ATOM 670 O O . LEU A 1 86 ? -7.032 8.059 14.329 1.00 75.31 86 LEU A O 1
ATOM 674 N N . THR A 1 87 ? -8.727 7.506 15.680 1.00 75.31 87 THR A N 1
ATOM 675 C CA . THR A 1 87 ? -7.906 7.601 16.892 1.00 75.31 87 THR A CA 1
ATOM 676 C C . THR A 1 87 ? -7.030 6.355 17.047 1.00 75.31 87 THR A C 1
ATOM 678 O O . THR A 1 87 ? -7.333 5.294 16.499 1.00 75.31 87 THR A O 1
ATOM 681 N N . ALA A 1 88 ? -5.967 6.439 17.854 1.00 69.06 88 ALA A N 1
ATOM 682 C CA . ALA A 1 88 ? -5.103 5.289 18.154 1.00 69.06 88 ALA A CA 1
ATOM 683 C C . ALA A 1 88 ? -5.873 4.089 18.749 1.00 69.06 88 ALA A C 1
ATOM 685 O O . ALA A 1 88 ? -5.484 2.942 18.562 1.00 69.06 88 ALA A O 1
ATOM 686 N N . GLU A 1 89 ? -6.989 4.349 19.434 1.00 70.12 89 GLU A N 1
ATOM 687 C CA . GLU A 1 89 ? -7.880 3.332 20.011 1.00 70.12 89 GLU A CA 1
ATOM 688 C C . GLU A 1 89 ? -8.823 2.705 18.969 1.00 70.12 89 GLU A C 1
ATOM 690 O O . GLU A 1 89 ? -9.347 1.607 19.169 1.00 70.12 89 GLU A O 1
ATOM 695 N N . GLN A 1 90 ? -9.068 3.413 17.863 1.00 68.62 90 GLN A N 1
ATOM 696 C CA . GLN A 1 90 ? -9.928 2.979 16.764 1.00 68.62 90 GLN A CA 1
ATOM 697 C C . GLN A 1 90 ? -9.147 2.300 15.636 1.00 68.62 90 GLN A C 1
ATOM 699 O O . GLN A 1 90 ? -9.718 1.492 14.901 1.00 68.62 90 GLN A O 1
ATOM 704 N N . ALA A 1 91 ? -7.862 2.620 15.488 1.00 74.00 91 ALA A N 1
ATOM 705 C CA . ALA A 1 91 ? -7.004 2.049 14.466 1.00 74.00 91 ALA A CA 1
ATOM 706 C C . ALA A 1 91 ? -6.740 0.563 14.751 1.00 74.00 91 ALA A C 1
ATOM 708 O O . ALA A 1 91 ? -6.012 0.200 15.674 1.00 74.00 91 ALA A O 1
ATOM 709 N N . GLU A 1 92 ? -7.333 -0.319 13.942 1.00 81.12 92 GLU A N 1
ATOM 710 C CA . GLU A 1 92 ? -7.010 -1.741 14.020 1.00 81.12 92 GLU A CA 1
ATOM 711 C C . GLU A 1 92 ? -5.532 -1.977 13.652 1.00 81.12 92 GLU A C 1
ATOM 713 O O . GLU A 1 92 ? -5.024 -1.325 12.733 1.00 81.12 92 GLU A O 1
ATOM 718 N N . PRO A 1 93 ? -4.842 -2.948 14.287 1.00 85.75 93 PRO A N 1
ATOM 719 C CA . PRO A 1 93 ? -3.420 -3.204 14.041 1.00 85.75 93 PRO A CA 1
ATOM 720 C C . PRO A 1 93 ? -3.061 -3.405 12.564 1.00 85.75 93 PRO A C 1
ATOM 722 O O . PRO A 1 93 ? -1.991 -2.994 12.123 1.00 85.75 93 PRO A O 1
ATOM 725 N N . ILE A 1 94 ? -3.967 -3.998 11.779 1.00 87.38 94 ILE A N 1
ATOM 726 C CA . ILE A 1 94 ? -3.754 -4.219 10.346 1.00 87.38 94 ILE A CA 1
ATOM 727 C C . ILE A 1 94 ? -3.701 -2.911 9.544 1.00 87.38 94 ILE A C 1
ATOM 729 O O . ILE A 1 94 ? -2.921 -2.817 8.602 1.00 87.38 94 ILE A O 1
ATOM 733 N N . ILE A 1 95 ? -4.461 -1.881 9.928 1.00 86.88 95 ILE A N 1
ATOM 734 C CA . ILE A 1 95 ? -4.409 -0.566 9.269 1.00 86.88 95 ILE A CA 1
ATOM 735 C C . ILE A 1 95 ? -3.055 0.080 9.536 1.00 86.88 95 ILE A C 1
ATOM 737 O O . ILE A 1 95 ? -2.412 0.563 8.611 1.00 86.88 95 ILE A O 1
ATOM 741 N N . ILE A 1 96 ? -2.611 0.047 10.797 1.00 87.00 96 ILE A N 1
ATOM 742 C CA . ILE A 1 96 ? -1.319 0.605 11.208 1.00 87.00 96 ILE A CA 1
ATOM 743 C C . ILE A 1 96 ? -0.194 -0.074 10.420 1.00 87.00 96 ILE A C 1
ATOM 745 O O . ILE A 1 96 ? 0.639 0.612 9.833 1.00 87.00 96 ILE A O 1
ATOM 749 N N . ALA A 1 97 ? -0.217 -1.408 10.333 1.00 90.38 97 ALA A N 1
ATOM 750 C CA . ALA A 1 97 ? 0.758 -2.171 9.561 1.00 90.38 97 ALA A CA 1
ATOM 751 C C . ALA A 1 97 ? 0.733 -1.814 8.063 1.00 90.38 97 ALA A C 1
ATOM 753 O O . ALA A 1 97 ? 1.791 -1.649 7.460 1.00 90.38 97 ALA A O 1
ATOM 754 N N . VAL A 1 98 ? -0.452 -1.651 7.460 1.00 90.38 98 VAL A N 1
ATOM 755 C CA . VAL A 1 98 ? -0.590 -1.218 6.058 1.00 90.38 98 VAL A 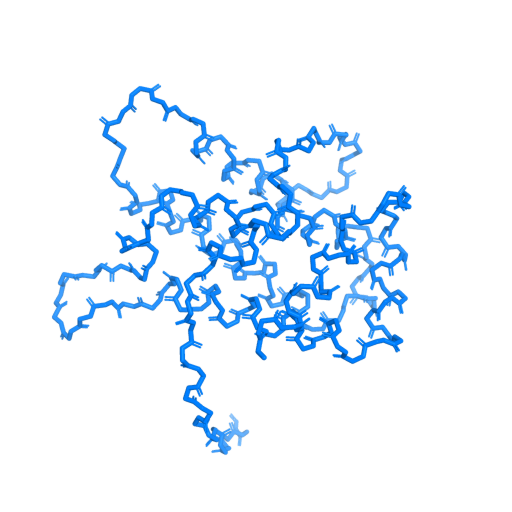CA 1
ATOM 756 C C . VAL A 1 98 ? -0.014 0.181 5.847 1.00 90.38 98 VAL A C 1
ATOM 758 O O . VAL A 1 98 ? 0.760 0.372 4.915 1.00 90.38 98 VAL A O 1
ATOM 761 N N . VAL A 1 99 ? -0.346 1.146 6.706 1.00 89.81 99 VAL A N 1
ATOM 762 C CA . VAL A 1 99 ? 0.142 2.532 6.598 1.00 89.81 99 VAL A CA 1
ATOM 763 C C . VAL A 1 99 ? 1.661 2.604 6.774 1.00 89.81 99 VAL A C 1
ATOM 765 O O . VAL A 1 99 ? 2.336 3.279 5.999 1.00 89.81 99 VAL A O 1
ATOM 768 N N . GLN A 1 100 ? 2.220 1.858 7.729 1.00 90.44 100 GLN A N 1
ATOM 769 C CA . GLN A 1 100 ? 3.672 1.748 7.902 1.00 90.44 100 GLN A CA 1
ATOM 770 C C . GLN A 1 100 ? 4.346 1.137 6.669 1.00 90.44 100 GLN A C 1
ATOM 772 O O . GLN A 1 100 ? 5.360 1.651 6.202 1.00 90.44 100 GLN A O 1
ATOM 777 N N . GLN A 1 101 ? 3.761 0.081 6.102 1.00 92.12 101 GLN A N 1
ATOM 778 C CA . GLN A 1 101 ? 4.311 -0.561 4.910 1.00 92.12 101 GLN A CA 1
ATOM 779 C C . GLN A 1 101 ? 4.188 0.323 3.661 1.00 92.12 101 GLN A C 1
ATOM 781 O O . GLN A 1 101 ? 5.067 0.287 2.805 1.00 92.12 101 GLN A O 1
ATOM 786 N N . LEU A 1 102 ? 3.132 1.139 3.558 1.00 92.50 102 LEU A N 1
ATOM 787 C CA . LEU A 1 102 ? 2.980 2.161 2.516 1.00 92.50 102 LEU A CA 1
ATOM 788 C C . LEU A 1 102 ? 4.051 3.248 2.626 1.00 92.50 102 LEU A C 1
ATOM 790 O O . LEU A 1 102 ? 4.591 3.669 1.604 1.00 92.50 102 LEU A O 1
ATOM 794 N N . LEU A 1 103 ? 4.375 3.680 3.847 1.00 92.00 103 LEU A N 1
ATOM 795 C CA . LEU A 1 103 ? 5.445 4.644 4.098 1.00 92.00 103 LEU A CA 1
ATOM 796 C C . LEU A 1 103 ? 6.804 4.086 3.662 1.00 92.00 103 LEU A C 1
ATOM 798 O O . LEU A 1 103 ? 7.531 4.743 2.919 1.00 92.00 103 LEU A O 1
ATOM 802 N N . GLU A 1 104 ? 7.126 2.861 4.080 1.00 92.50 104 GLU A N 1
ATOM 803 C CA . GLU A 1 104 ? 8.360 2.180 3.671 1.00 92.50 104 GLU A CA 1
ATOM 804 C C . GLU A 1 104 ? 8.417 2.013 2.147 1.00 92.50 104 GLU A C 1
ATOM 806 O O . GLU A 1 104 ? 9.432 2.317 1.522 1.00 92.50 104 GLU A O 1
ATOM 811 N N . PHE A 1 105 ? 7.293 1.624 1.536 1.00 92.50 105 PHE A N 1
ATOM 812 C CA . PHE A 1 105 ? 7.171 1.507 0.089 1.00 92.50 105 PHE A CA 1
ATOM 813 C C . PHE A 1 105 ? 7.478 2.818 -0.636 1.00 92.50 105 PHE A C 1
ATOM 815 O O . PHE A 1 105 ? 8.293 2.838 -1.558 1.00 92.50 105 PHE A O 1
ATOM 822 N N . ALA A 1 106 ? 6.848 3.909 -0.206 1.00 92.12 106 ALA A N 1
ATOM 823 C CA . ALA A 1 106 ? 7.026 5.228 -0.793 1.00 92.12 106 ALA A CA 1
ATOM 824 C C . ALA A 1 106 ? 8.485 5.702 -0.717 1.00 92.12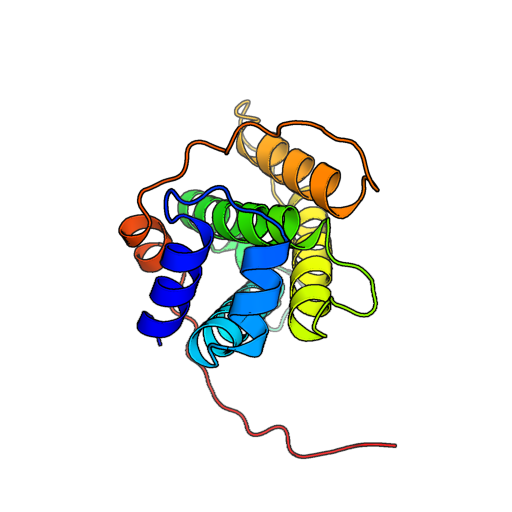 106 ALA A C 1
ATOM 826 O O . ALA A 1 106 ? 9.033 6.174 -1.715 1.00 92.12 106 ALA A O 1
ATOM 827 N N . LEU A 1 107 ? 9.135 5.527 0.438 1.00 91.19 107 LEU A N 1
ATOM 828 C CA . LEU A 1 107 ? 10.542 5.886 0.625 1.00 91.19 107 LEU A CA 1
ATOM 829 C C . LEU A 1 107 ? 11.459 5.037 -0.263 1.00 91.19 107 LEU A C 1
ATOM 831 O O . LEU A 1 107 ? 12.244 5.589 -1.034 1.00 91.19 107 LEU A O 1
ATOM 835 N N . CYS A 1 108 ? 11.308 3.708 -0.238 1.00 90.12 108 CYS A N 1
ATOM 836 C CA . CYS A 1 108 ? 12.095 2.813 -1.086 1.00 90.12 108 CYS A CA 1
ATOM 837 C C . CYS A 1 108 ? 11.898 3.102 -2.577 1.00 90.12 108 CYS A C 1
ATOM 839 O O . CYS A 1 108 ? 12.861 3.040 -3.344 1.00 90.12 108 CYS A O 1
ATOM 841 N N . TYR A 1 109 ? 10.678 3.441 -3.004 1.00 90.19 109 TYR A N 1
ATOM 842 C CA . TYR A 1 109 ? 10.431 3.842 -4.382 1.00 90.19 109 TYR A CA 1
ATOM 843 C C . TYR A 1 109 ? 11.216 5.105 -4.734 1.00 90.19 109 TYR A C 1
ATOM 845 O O . TYR A 1 109 ? 11.925 5.110 -5.736 1.00 90.19 109 TYR A O 1
ATOM 853 N N . LEU A 1 110 ? 11.141 6.164 -3.926 1.00 89.50 110 LEU A N 1
ATOM 854 C CA . LEU A 1 110 ? 11.869 7.407 -4.209 1.00 89.50 110 LEU A CA 1
ATOM 855 C C . LEU A 1 110 ? 13.392 7.209 -4.219 1.00 89.50 110 LEU A C 1
ATOM 857 O O . LEU A 1 110 ? 14.081 7.843 -5.012 1.00 89.50 110 LEU A O 1
ATOM 861 N N . GLU A 1 111 ? 13.914 6.318 -3.377 1.00 87.75 111 GLU A N 1
ATOM 862 C CA . GLU A 1 111 ? 15.350 6.032 -3.292 1.00 87.75 111 GLU A CA 1
ATOM 863 C C . GLU A 1 111 ? 15.876 5.151 -4.430 1.00 87.75 111 GLU A C 1
ATOM 865 O O . GLU A 1 111 ? 17.015 5.320 -4.875 1.00 87.75 111 GLU A O 1
ATOM 870 N N . LYS A 1 112 ? 15.094 4.150 -4.851 1.00 85.12 112 LYS A N 1
ATOM 871 C CA . LYS A 1 112 ? 15.562 3.070 -5.739 1.00 85.12 112 LYS A CA 1
ATOM 872 C C . LYS A 1 112 ? 14.964 3.127 -7.138 1.00 85.12 112 LYS A C 1
ATOM 874 O O . LYS A 1 112 ? 15.477 2.453 -8.038 1.00 85.12 112 LYS A O 1
ATOM 879 N N . SER A 1 113 ? 13.886 3.881 -7.348 1.00 79.44 113 SER A N 1
ATOM 880 C CA . SER A 1 113 ? 13.355 4.082 -8.694 1.00 79.44 113 SER A CA 1
ATOM 881 C C . SER A 1 113 ? 14.340 4.913 -9.507 1.00 79.44 113 SER A C 1
ATOM 883 O O . SER A 1 113 ? 14.946 5.880 -9.047 1.00 79.44 113 SER A O 1
ATOM 885 N N . LYS A 1 114 ? 14.556 4.480 -10.743 1.00 73.88 114 LYS A N 1
ATOM 886 C CA . LYS A 1 114 ? 15.394 5.213 -11.676 1.00 73.88 114 LYS A CA 1
ATOM 887 C C . LYS A 1 114 ? 14.491 6.184 -12.428 1.00 73.88 114 LYS A C 1
ATOM 889 O O . LYS A 1 114 ? 13.628 5.760 -13.196 1.00 73.88 114 LYS A O 1
ATOM 894 N N . PHE A 1 115 ? 14.687 7.473 -12.195 1.00 68.25 115 PHE A N 1
ATOM 895 C CA . PHE A 1 115 ? 13.962 8.528 -12.893 1.00 68.25 115 PHE A CA 1
ATOM 896 C C . PHE A 1 115 ? 14.567 8.699 -14.287 1.00 68.25 115 PHE A C 1
ATOM 898 O O . PHE A 1 115 ? 15.681 9.199 -14.428 1.00 68.25 115 PHE A O 1
ATOM 905 N N . HIS A 1 116 ? 13.870 8.206 -15.309 1.00 61.16 116 HIS A N 1
ATOM 906 C CA . HIS A 1 116 ? 14.357 8.228 -16.693 1.00 61.16 116 HIS A CA 1
ATOM 907 C C . HIS A 1 116 ? 13.575 9.191 -17.598 1.00 61.16 116 HIS A C 1
ATOM 909 O O . HIS A 1 116 ? 13.885 9.277 -18.784 1.00 61.16 116 HIS A O 1
ATOM 915 N N . SER A 1 117 ? 12.568 9.892 -17.072 1.00 64.31 117 SER A N 1
ATOM 916 C CA . SER A 1 117 ? 11.683 10.769 -17.841 1.00 64.31 117 SER A CA 1
ATOM 917 C C . SER A 1 117 ? 11.474 12.114 -17.146 1.00 64.31 117 SER A C 1
ATOM 919 O O . SER A 1 117 ? 11.571 12.219 -15.925 1.00 64.31 117 SER A O 1
ATOM 921 N N . ASP A 1 118 ? 11.124 13.124 -17.944 1.00 75.44 118 ASP A N 1
ATOM 922 C CA . ASP A 1 118 ? 10.616 14.418 -17.466 1.00 75.44 118 ASP A CA 1
ATOM 923 C C . ASP A 1 118 ? 9.161 14.323 -16.948 1.00 75.44 118 ASP A C 1
ATOM 925 O O . ASP A 1 118 ? 8.551 15.333 -16.596 1.00 75.44 118 ASP A O 1
ATOM 929 N N . ASP A 1 119 ? 8.578 13.118 -16.926 1.00 79.06 119 ASP A N 1
ATOM 930 C CA . ASP A 1 119 ? 7.247 12.870 -16.382 1.00 79.06 119 ASP A CA 1
ATOM 931 C C . ASP A 1 119 ? 7.351 12.606 -14.881 1.00 79.06 119 ASP A C 1
ATOM 933 O O . ASP A 1 119 ? 7.720 11.512 -14.445 1.00 79.06 119 ASP A O 1
ATOM 937 N N . PHE A 1 120 ? 7.012 13.635 -14.100 1.00 81.19 120 PHE A N 1
ATOM 938 C CA . PHE A 1 120 ? 7.067 13.574 -12.646 1.00 81.19 120 PHE A CA 1
ATOM 939 C C . PHE A 1 120 ? 5.770 13.093 -11.979 1.00 81.19 120 PHE A C 1
ATOM 941 O O . PHE A 1 120 ? 5.645 13.133 -10.750 1.00 81.19 120 PHE A O 1
ATOM 948 N N . THR A 1 121 ? 4.784 12.645 -12.764 1.00 84.88 121 THR A N 1
ATOM 949 C CA . THR A 1 121 ? 3.455 12.262 -12.255 1.00 84.88 121 THR A CA 1
ATOM 950 C C . THR A 1 121 ? 3.561 11.215 -11.151 1.00 84.88 121 THR A C 1
ATOM 952 O O . THR A 1 121 ? 2.948 11.349 -10.093 1.00 84.88 121 THR A O 1
ATOM 955 N N . MET A 1 122 ? 4.410 10.206 -11.342 1.00 84.69 122 MET A N 1
ATOM 956 C CA . MET A 1 122 ? 4.533 9.120 -10.380 1.00 84.69 122 MET A CA 1
ATOM 957 C C . MET A 1 122 ? 5.230 9.531 -9.079 1.00 84.69 122 MET A C 1
ATOM 959 O O . MET A 1 122 ? 4.778 9.131 -8.004 1.00 84.69 122 MET A O 1
ATOM 963 N N . GLN A 1 123 ? 6.288 10.358 -9.127 1.00 86.81 123 GLN A N 1
ATOM 964 C CA . GLN A 1 123 ? 6.868 10.860 -7.873 1.00 86.81 123 GLN A CA 1
ATOM 965 C C . GLN A 1 123 ? 5.889 11.790 -7.160 1.00 86.81 123 GLN A C 1
ATOM 967 O O . GLN A 1 123 ? 5.790 11.712 -5.940 1.00 86.81 123 GLN A O 1
ATOM 972 N N . ASN A 1 124 ? 5.135 12.618 -7.891 1.00 86.75 124 ASN A N 1
ATOM 973 C CA . ASN A 1 124 ? 4.112 13.477 -7.293 1.00 86.75 124 ASN A CA 1
ATOM 974 C C . ASN A 1 124 ? 3.059 12.652 -6.540 1.00 86.75 124 ASN A C 1
ATOM 976 O O . ASN A 1 124 ? 2.733 12.982 -5.403 1.00 86.75 124 ASN A O 1
ATOM 980 N N . ASN A 1 125 ? 2.605 11.534 -7.110 1.00 86.69 125 ASN A N 1
ATOM 981 C CA . ASN A 1 125 ? 1.654 10.630 -6.455 1.00 86.69 125 ASN A CA 1
ATOM 982 C C . ASN A 1 125 ? 2.219 10.024 -5.161 1.00 86.69 125 ASN A C 1
ATOM 984 O O . ASN A 1 125 ? 1.517 9.900 -4.157 1.00 86.69 125 ASN A O 1
ATOM 988 N N . ILE A 1 126 ? 3.503 9.668 -5.163 1.00 89.31 126 ILE A N 1
ATOM 989 C CA . ILE A 1 126 ? 4.177 9.112 -3.984 1.00 89.31 126 ILE A CA 1
ATOM 990 C C . ILE A 1 126 ? 4.407 10.181 -2.919 1.00 89.31 126 ILE A C 1
ATOM 992 O O . ILE A 1 126 ? 4.211 9.917 -1.734 1.00 89.31 126 ILE A O 1
ATOM 996 N N . LEU A 1 127 ? 4.768 11.398 -3.324 1.00 88.19 127 LEU A N 1
ATOM 997 C CA . LEU A 1 127 ? 4.887 12.536 -2.418 1.00 88.19 127 LEU A CA 1
ATOM 998 C C . LEU A 1 127 ? 3.540 12.879 -1.775 1.00 88.19 127 LEU A C 1
ATOM 1000 O O . LEU A 1 127 ? 3.503 13.112 -0.571 1.00 88.19 127 LEU A O 1
ATOM 1004 N N . GLN A 1 128 ? 2.438 12.834 -2.527 1.00 85.50 128 GLN A N 1
ATOM 1005 C CA . GLN A 1 128 ? 1.091 13.006 -1.973 1.00 85.50 128 GLN A CA 1
ATOM 1006 C C . GLN A 1 128 ? 0.738 11.908 -0.960 1.00 85.50 128 GLN A C 1
ATOM 1008 O O . GLN A 1 128 ? 0.175 12.200 0.095 1.00 85.50 128 GLN A O 1
ATOM 1013 N N . LEU A 1 129 ? 1.097 10.646 -1.233 1.00 87.12 129 LEU A N 1
ATOM 1014 C CA . LEU A 1 129 ? 0.918 9.560 -0.264 1.00 87.12 129 LEU A CA 1
ATOM 1015 C C . LEU A 1 129 ? 1.714 9.826 1.024 1.00 87.12 129 LEU A C 1
ATOM 1017 O O . LEU A 1 129 ? 1.171 9.671 2.118 1.00 87.12 129 LEU A O 1
ATOM 1021 N N . LEU A 1 130 ? 2.974 10.258 0.906 1.00 88.19 130 LEU A N 1
ATOM 1022 C CA . LEU A 1 130 ? 3.802 10.632 2.055 1.00 88.19 130 LEU A CA 1
ATOM 1023 C C . LEU A 1 130 ? 3.205 11.806 2.831 1.00 88.19 130 LEU A C 1
ATOM 1025 O O . LEU A 1 130 ? 3.182 11.762 4.057 1.00 88.19 130 LEU A O 1
ATOM 1029 N N . GLU A 1 131 ? 2.691 12.824 2.140 1.00 86.06 131 GLU A N 1
ATOM 1030 C CA . GLU A 1 131 ? 2.015 13.958 2.769 1.00 86.06 131 GLU A CA 1
ATOM 1031 C C . GLU A 1 131 ? 0.821 13.482 3.605 1.00 86.06 131 GLU A C 1
ATOM 1033 O O . GLU A 1 131 ? 0.698 13.857 4.766 1.00 86.06 131 GLU A O 1
ATOM 1038 N N . ILE A 1 132 ? -0.008 12.579 3.078 1.00 82.38 132 ILE A N 1
ATOM 1039 C CA . ILE A 1 132 ? -1.170 12.048 3.807 1.00 82.38 132 ILE A CA 1
ATOM 1040 C C . ILE A 1 132 ? -0.770 11.232 5.034 1.00 82.38 132 ILE A C 1
ATOM 1042 O O . ILE A 1 132 ? -1.454 11.304 6.055 1.00 82.38 132 ILE A O 1
ATOM 1046 N N . VAL A 1 133 ? 0.287 10.425 4.923 1.00 83.88 133 VAL A N 1
ATOM 1047 C CA . VAL A 1 133 ? 0.731 9.537 6.007 1.00 83.88 133 VAL A CA 1
ATOM 1048 C C . VAL A 1 133 ? 1.495 10.300 7.094 1.00 83.88 133 VAL A C 1
ATOM 1050 O O . VAL A 1 133 ? 1.403 9.936 8.264 1.00 83.88 133 VAL A O 1
ATOM 1053 N N . LEU A 1 134 ? 2.253 11.340 6.729 1.00 82.19 134 LEU A N 1
ATOM 1054 C CA . LEU A 1 134 ? 3.139 12.065 7.648 1.00 82.19 134 LEU A CA 1
ATOM 1055 C C . LEU A 1 134 ? 2.529 13.351 8.213 1.00 82.19 134 LEU A C 1
ATOM 1057 O O . LEU A 1 134 ? 2.935 13.780 9.294 1.00 82.19 134 LEU A O 1
ATOM 1061 N N . VAL A 1 135 ? 1.600 13.995 7.504 1.00 76.19 135 VAL A N 1
ATOM 1062 C CA . VAL A 1 135 ? 0.979 15.231 7.986 1.00 76.19 135 VAL A CA 1
ATOM 1063 C C . VAL A 1 135 ? -0.174 14.893 8.922 1.00 76.19 135 VAL A C 1
ATOM 1065 O O . VAL A 1 135 ? -1.232 14.421 8.505 1.00 76.19 135 VAL A O 1
ATOM 1068 N N . ASP A 1 136 ? 0.017 15.203 10.200 1.00 60.38 136 ASP A N 1
ATOM 1069 C CA . ASP A 1 136 ? -1.042 15.116 11.197 1.00 60.38 136 ASP A CA 1
ATOM 1070 C C . ASP A 1 136 ? -2.086 16.229 10.977 1.00 60.38 136 ASP A C 1
ATOM 1072 O O . ASP A 1 136 ? -1.756 17.414 10.880 1.00 60.38 136 ASP A O 1
ATOM 1076 N N . GLY A 1 137 ? -3.359 15.841 10.874 1.00 54.00 137 GLY A N 1
ATOM 1077 C CA . GLY A 1 137 ? -4.503 16.723 11.118 1.00 54.00 137 GLY A CA 1
ATOM 1078 C C . GLY A 1 137 ? -4.705 17.968 10.239 1.00 54.00 137 GLY A C 1
ATOM 1079 O O . GLY A 1 137 ? -5.438 18.857 10.671 1.00 54.00 137 GLY A O 1
ATOM 1080 N N . THR A 1 138 ? -4.132 18.083 9.032 1.00 43.25 138 THR A N 1
ATOM 1081 C CA . THR A 1 138 ? -4.535 19.180 8.124 1.00 43.25 138 THR A CA 1
ATOM 1082 C C . THR A 1 138 ? -5.706 18.769 7.234 1.00 43.25 138 THR A C 1
ATOM 1084 O O . THR A 1 138 ? -5.653 17.786 6.496 1.00 43.25 138 THR A O 1
ATOM 1087 N N . ASP A 1 139 ? -6.787 19.542 7.333 1.00 44.56 139 ASP A N 1
ATOM 1088 C CA . ASP A 1 139 ? -8.003 19.466 6.520 1.00 44.56 139 ASP A CA 1
ATOM 1089 C C . ASP A 1 139 ? -7.707 19.934 5.086 1.00 44.56 139 ASP A C 1
ATOM 1091 O O . ASP A 1 139 ? -8.122 21.004 4.644 1.00 44.56 139 ASP A O 1
ATOM 1095 N N . ARG A 1 140 ? -6.860 19.189 4.373 1.00 46.56 140 ARG A N 1
ATOM 1096 C CA . ARG A 1 140 ? -6.656 19.383 2.941 1.00 46.56 140 ARG A CA 1
ATOM 1097 C C . ARG A 1 140 ? -7.526 18.374 2.213 1.00 46.56 140 ARG A C 1
ATOM 1099 O O . ARG A 1 140 ? -7.393 17.165 2.396 1.00 46.56 140 ARG A O 1
ATOM 1106 N N . VAL A 1 141 ? -8.452 18.892 1.411 1.00 43.53 141 VAL A N 1
ATOM 1107 C CA . VAL A 1 141 ? -9.184 18.117 0.411 1.00 43.53 141 VAL A CA 1
ATOM 1108 C C . VAL A 1 141 ? -8.148 17.691 -0.617 1.00 43.53 141 VAL A C 1
ATOM 1110 O O . VAL A 1 141 ? -7.760 18.472 -1.480 1.00 43.53 141 VAL A O 1
ATOM 1113 N N . PHE A 1 142 ? -7.613 16.489 -0.450 1.00 49.81 142 PHE A N 1
ATOM 1114 C CA . PHE A 1 142 ? -6.681 15.937 -1.412 1.00 49.81 142 PHE A CA 1
ATOM 1115 C C . PHE A 1 142 ? -7.495 15.499 -2.635 1.00 49.81 142 PHE A C 1
ATOM 1117 O O . PHE A 1 142 ? -8.391 14.655 -2.516 1.00 49.81 142 PHE A O 1
ATOM 1124 N N . GLU A 1 143 ? -7.234 16.123 -3.787 1.00 42.53 143 GLU A N 1
ATOM 1125 C CA . GLU A 1 143 ? -7.846 15.723 -5.052 1.00 42.53 143 GLU A CA 1
ATOM 1126 C C . GLU A 1 143 ? -7.540 14.241 -5.276 1.00 42.53 143 GLU A C 1
ATOM 1128 O O . GLU A 1 143 ? -6.381 13.829 -5.305 1.00 42.53 143 GLU A O 1
ATOM 1133 N N . GLN A 1 144 ? -8.597 13.426 -5.342 1.00 47.16 144 GLN A N 1
ATOM 1134 C CA . GLN A 1 144 ? -8.497 12.011 -5.668 1.00 47.16 144 GLN A CA 1
ATOM 1135 C C . GLN A 1 144 ? -7.751 11.888 -6.996 1.00 47.16 144 GLN A C 1
ATOM 1137 O O . GLN A 1 144 ? -8.299 12.217 -8.045 1.00 47.16 144 GLN A O 1
ATOM 1142 N N . LEU A 1 145 ? -6.502 11.426 -6.915 1.00 51.78 145 LEU A N 1
ATOM 1143 C CA . LEU A 1 145 ? -5.721 10.861 -8.012 1.00 51.78 145 LEU A CA 1
ATOM 1144 C C . LEU A 1 145 ? -6.666 10.179 -8.996 1.00 51.78 145 LEU A C 1
ATOM 1146 O O . LEU A 1 145 ? -7.340 9.267 -8.540 1.00 51.78 145 LEU A O 1
ATOM 1150 N N . GLU A 1 146 ? -6.750 10.618 -10.262 1.00 44.00 146 GLU A N 1
ATOM 1151 C CA . GLU A 1 146 ? -7.703 10.099 -11.263 1.00 44.00 146 GLU A CA 1
ATOM 1152 C C . GLU A 1 146 ? -7.820 8.570 -11.151 1.00 44.00 146 GLU A C 1
ATOM 1154 O O . GLU A 1 146 ? -6.942 7.807 -11.568 1.00 44.00 146 GLU A O 1
ATOM 1159 N N . LEU A 1 147 ? -8.873 8.131 -10.457 1.00 46.44 147 LEU A N 1
ATOM 1160 C CA . LEU A 1 147 ? -9.000 6.756 -10.005 1.00 46.44 147 LEU A CA 1
ATOM 1161 C C . LEU A 1 147 ? -9.436 5.933 -11.210 1.00 46.44 147 LEU A C 1
ATOM 1163 O O . LEU A 1 147 ? -10.518 6.133 -11.762 1.00 46.44 147 LEU A O 1
ATOM 1167 N N . CYS A 1 148 ? -8.600 4.982 -11.617 1.00 45.81 148 CYS A N 1
ATOM 1168 C CA . CYS A 1 148 ? -9.034 3.944 -12.541 1.00 45.81 148 CYS A CA 1
ATOM 1169 C C . CYS A 1 148 ? -10.228 3.193 -11.925 1.00 45.81 148 CYS A C 1
ATOM 1171 O O . CYS A 1 148 ? -10.294 3.010 -10.709 1.00 45.81 148 CYS A O 1
ATOM 1173 N N . SER A 1 149 ? -11.175 2.750 -12.760 1.00 49.38 149 SER A N 1
ATOM 1174 C CA . SER A 1 149 ? -12.335 1.962 -12.320 1.00 49.38 149 SER A CA 1
ATOM 1175 C C . SER A 1 149 ? -11.911 0.810 -11.393 1.00 49.38 149 SER A C 1
ATOM 1177 O O . SER A 1 149 ? -10.908 0.144 -11.651 1.00 49.38 149 SER A O 1
ATOM 1179 N N . VAL A 1 150 ? -12.689 0.554 -10.334 1.00 53.31 150 VAL A N 1
ATOM 1180 C CA . VAL A 1 150 ? -12.437 -0.469 -9.293 1.00 53.31 150 VAL A CA 1
ATOM 1181 C C . VAL A 1 150 ? -12.053 -1.836 -9.875 1.00 53.31 150 VAL A C 1
ATOM 1183 O O . VAL A 1 150 ? -11.153 -2.498 -9.359 1.00 53.31 150 VAL A O 1
ATOM 1186 N N . ASN A 1 151 ? -12.690 -2.237 -10.979 1.00 56.28 151 ASN A N 1
ATOM 1187 C CA . ASN A 1 151 ? -12.401 -3.506 -11.651 1.00 56.28 151 ASN A CA 1
ATOM 1188 C C . ASN A 1 151 ? -11.022 -3.503 -12.323 1.00 56.28 151 ASN A C 1
ATOM 1190 O O . ASN A 1 151 ? -10.301 -4.492 -12.247 1.00 56.28 151 ASN A O 1
ATOM 1194 N N . SER A 1 152 ? -10.618 -2.373 -12.906 1.00 61.12 152 SER A N 1
ATOM 1195 C CA . SER A 1 152 ? -9.293 -2.217 -13.501 1.00 61.12 152 SER A CA 1
ATOM 1196 C C . SER A 1 152 ? -8.197 -2.280 -12.437 1.00 61.12 152 SER A C 1
ATOM 1198 O O . SER A 1 152 ? -7.208 -2.967 -12.642 1.00 61.12 152 SER A O 1
ATOM 1200 N N . LEU A 1 153 ? -8.377 -1.649 -11.271 1.00 59.97 153 LEU A N 1
ATOM 1201 C CA . LEU A 1 153 ? -7.358 -1.644 -10.209 1.00 59.97 153 LEU A CA 1
ATOM 1202 C C . LEU A 1 153 ? -6.996 -3.054 -9.720 1.00 59.97 153 LEU A C 1
ATOM 1204 O O . LEU A 1 153 ? -5.821 -3.347 -9.520 1.00 59.97 153 LEU A O 1
ATOM 1208 N N . VAL A 1 154 ? -7.983 -3.937 -9.548 1.00 61.94 154 VAL A N 1
ATOM 1209 C CA . VAL A 1 154 ? -7.742 -5.306 -9.057 1.00 61.94 154 VAL A CA 1
ATOM 1210 C C . VAL A 1 154 ? -7.116 -6.195 -10.129 1.00 61.94 154 VAL A C 1
ATOM 1212 O O . VAL A 1 154 ? -6.235 -6.991 -9.811 1.00 61.94 154 VAL A O 1
ATOM 1215 N N . GLU A 1 155 ? -7.529 -6.049 -11.389 1.00 66.75 155 GLU A N 1
ATOM 1216 C CA . GLU A 1 155 ? -6.971 -6.812 -12.516 1.00 66.75 155 GLU A CA 1
ATOM 1217 C C . GLU A 1 155 ? -5.504 -6.464 -12.806 1.00 66.75 155 GLU A C 1
ATOM 1219 O O . GLU A 1 155 ? -4.759 -7.292 -13.330 1.00 66.75 155 GLU A O 1
ATOM 1224 N N . LEU A 1 156 ? -5.077 -5.253 -12.448 1.00 68.00 156 LEU A N 1
ATOM 1225 C CA . LEU A 1 156 ? -3.720 -4.766 -12.691 1.00 68.00 156 LEU A CA 1
ATOM 1226 C C . LEU A 1 156 ? -2.732 -5.173 -11.598 1.00 68.00 156 LEU A C 1
ATOM 1228 O O . LEU A 1 156 ? -1.518 -5.127 -11.814 1.00 68.00 156 LEU A O 1
ATOM 1232 N N . LEU A 1 157 ? -3.216 -5.591 -10.429 1.00 66.56 157 LEU A N 1
ATOM 1233 C CA . LEU A 1 157 ? -2.331 -5.988 -9.346 1.00 66.56 157 LEU A CA 1
ATOM 1234 C C . LEU A 1 157 ? -1.653 -7.328 -9.659 1.00 66.56 157 LEU A C 1
ATOM 1236 O O . LEU A 1 157 ? -2.302 -8.272 -10.114 1.00 66.56 157 LEU A O 1
ATOM 1240 N N . PRO A 1 158 ? -0.337 -7.439 -9.415 1.00 61.94 158 PRO A N 1
ATOM 1241 C CA . PRO A 1 158 ? 0.378 -8.678 -9.660 1.00 61.94 158 PRO A CA 1
ATOM 1242 C C . PRO A 1 158 ? -0.209 -9.801 -8.802 1.00 61.94 158 PRO A C 1
ATOM 1244 O O . PRO A 1 158 ? -0.439 -9.642 -7.601 1.00 61.94 158 PRO A O 1
ATOM 1247 N N . VAL A 1 159 ? -0.439 -10.957 -9.427 1.00 62.66 159 VAL A N 1
ATOM 1248 C CA . VAL A 1 159 ? -0.937 -12.152 -8.744 1.00 62.66 159 VAL A CA 1
ATOM 1249 C C . VAL A 1 159 ? 0.145 -12.644 -7.788 1.00 62.66 159 VAL A C 1
ATOM 1251 O O . VAL A 1 159 ? 1.105 -13.301 -8.189 1.00 62.66 159 VAL A O 1
ATOM 1254 N N . VAL A 1 160 ? 0.004 -12.323 -6.504 1.00 47.84 160 VAL A N 1
ATOM 1255 C CA . VAL A 1 160 ? 0.858 -12.894 -5.464 1.00 47.84 160 VAL A CA 1
ATOM 1256 C C . VAL A 1 160 ? 0.369 -14.318 -5.212 1.00 47.84 160 VAL A C 1
ATOM 1258 O O . VAL A 1 160 ? -0.732 -14.521 -4.700 1.00 47.84 160 VAL A O 1
ATOM 1261 N N . SER A 1 161 ? 1.176 -15.319 -5.570 1.00 37.69 161 SER A N 1
ATOM 1262 C CA . SER A 1 161 ? 0.950 -16.687 -5.102 1.00 37.69 161 SER A CA 1
ATOM 1263 C C . SER A 1 161 ? 1.117 -16.684 -3.587 1.00 37.69 161 SER A C 1
ATOM 1265 O O . SER A 1 161 ? 2.234 -16.578 -3.080 1.00 37.69 161 SER A O 1
ATOM 1267 N N . SER A 1 162 ? 0.000 -16.746 -2.861 1.00 38.06 162 SER A N 1
ATOM 1268 C CA . SER A 1 162 ? -0.000 -17.005 -1.426 1.00 38.06 162 SER A CA 1
ATOM 1269 C C . SER A 1 162 ? 0.503 -18.427 -1.218 1.00 38.06 162 SER A C 1
ATOM 1271 O O . SER A 1 162 ? -0.274 -19.378 -1.182 1.00 38.06 162 SER A O 1
ATOM 1273 N N . ASP A 1 163 ? 1.819 -18.583 -1.111 1.00 36.75 163 ASP A N 1
ATOM 1274 C CA . ASP A 1 163 ? 2.349 -19.734 -0.407 1.00 36.75 163 ASP A CA 1
ATOM 1275 C C . ASP A 1 163 ? 2.029 -19.484 1.068 1.00 36.75 163 ASP A C 1
ATOM 1277 O O . ASP A 1 163 ? 2.669 -18.675 1.747 1.00 36.75 163 ASP A O 1
ATOM 1281 N N . CYS A 1 164 ? 0.918 -20.066 1.520 1.00 42.78 164 CYS A N 1
ATOM 1282 C CA . CYS A 1 164 ? 0.497 -20.079 2.912 1.00 42.78 164 CYS A CA 1
ATOM 1283 C C . CYS A 1 164 ? 1.470 -20.980 3.684 1.00 42.78 164 CYS A C 1
ATOM 1285 O O . CYS A 1 164 ? 1.149 -22.091 4.103 1.00 42.78 164 CYS A O 1
ATOM 1287 N N . GLY A 1 165 ? 2.701 -20.495 3.832 1.00 35.44 165 GLY A N 1
ATOM 1288 C CA . GLY A 1 165 ? 3.666 -21.003 4.781 1.00 35.44 165 GLY A CA 1
ATOM 1289 C C . GLY A 1 165 ? 3.167 -20.636 6.165 1.00 35.44 165 GLY A C 1
ATOM 1290 O O . GLY A 1 165 ? 3.281 -19.495 6.602 1.00 35.44 165 GLY A O 1
ATOM 1291 N N . VAL A 1 166 ? 2.566 -21.614 6.825 1.00 41.47 166 VAL A N 1
ATOM 1292 C CA . VAL A 1 166 ? 2.224 -21.616 8.243 1.00 41.47 166 VAL A CA 1
ATOM 1293 C C . VAL A 1 166 ? 3.472 -21.227 9.048 1.00 41.47 166 VAL A C 1
ATOM 1295 O O . VAL A 1 166 ? 4.289 -22.086 9.373 1.00 41.47 166 VAL A O 1
ATOM 1298 N N . ILE A 1 167 ? 3.655 -19.944 9.375 1.00 38.31 167 ILE A N 1
ATOM 1299 C CA . ILE A 1 167 ? 4.684 -19.538 10.342 1.00 38.31 167 ILE A CA 1
ATOM 1300 C C . ILE A 1 167 ? 4.079 -19.698 11.731 1.00 38.31 167 ILE A C 1
ATOM 1302 O O . ILE A 1 167 ? 3.479 -18.805 12.325 1.00 38.31 167 ILE A O 1
ATOM 1306 N N . CYS A 1 168 ? 4.203 -20.935 12.185 1.00 38.59 168 CYS A N 1
ATOM 1307 C CA . CYS A 1 168 ? 4.037 -21.386 13.546 1.00 38.59 168 CYS A CA 1
ATOM 1308 C C . CYS A 1 168 ? 5.258 -20.899 14.365 1.00 38.59 168 CYS A C 1
ATOM 1310 O O . CYS A 1 168 ? 6.374 -21.289 14.035 1.00 38.59 168 CYS A O 1
ATOM 1312 N N . TRP A 1 169 ? 5.013 -20.146 15.452 1.00 38.69 169 TRP A N 1
ATOM 1313 C CA . TRP A 1 169 ? 5.935 -19.799 16.566 1.00 38.69 169 TRP A CA 1
ATOM 1314 C C . TRP A 1 169 ? 7.103 -18.837 16.212 1.00 38.69 169 TRP A C 1
ATOM 1316 O O . TRP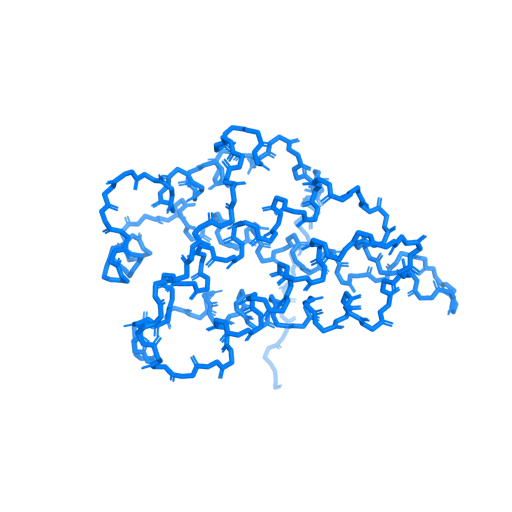 A 1 169 ? 7.622 -18.858 15.111 1.00 38.69 169 TRP A O 1
ATOM 1326 N N . MET A 1 170 ? 7.573 -17.919 17.066 1.00 35.41 170 MET A N 1
ATOM 1327 C CA . MET A 1 170 ? 7.682 -17.926 18.526 1.00 35.41 170 MET A CA 1
ATOM 1328 C C . MET A 1 170 ? 7.474 -16.523 19.120 1.00 35.41 170 MET A C 1
ATOM 1330 O O . MET A 1 170 ? 8.033 -15.537 18.649 1.00 35.41 170 MET A O 1
ATOM 1334 N N . ILE A 1 171 ? 6.726 -16.495 20.222 1.00 37.75 171 ILE A N 1
ATOM 1335 C CA . ILE A 1 171 ? 6.961 -15.595 21.352 1.00 37.75 171 ILE A CA 1
ATOM 1336 C C . ILE A 1 171 ? 8.257 -16.066 22.019 1.00 37.75 171 ILE A C 1
ATOM 1338 O O . ILE A 1 171 ? 8.288 -17.220 22.451 1.00 37.75 171 ILE A O 1
ATOM 1342 N N . VAL A 1 172 ? 9.264 -15.196 22.122 1.00 46.34 172 VAL A N 1
ATOM 1343 C CA . VAL A 1 172 ? 10.118 -15.022 23.316 1.00 46.34 172 VAL A CA 1
ATOM 1344 C C . VAL A 1 172 ? 10.493 -13.550 23.399 1.00 46.34 172 VAL A C 1
ATOM 1346 O O . VAL A 1 172 ? 11.017 -13.035 22.388 1.00 46.34 172 VAL A O 1
#